Protein AF-A0A645F070-F1 (afdb_monomer)

Foldseek 3Di:
DDDLVPDDDQPAQAEEEEAPVVLVVVLVSCVVVVHDNVSYHYDHPDPDPVPPDDDDD

pLDDT: mean 85.27, std 14.53, range [44.38, 96.81]

Structure (mmCIF, N/CA/C/O backbone):
data_AF-A0A645F070-F1
#
_entry.id   AF-A0A645F070-F1
#
loop_
_atom_site.group_PDB
_atom_site.id
_atom_site.type_symbol
_atom_site.label_atom_id
_atom_site.label_alt_id
_atom_site.label_comp_id
_atom_site.label_asym_id
_atom_site.label_entity_id
_atom_site.label_seq_id
_atom_site.pdbx_PDB_ins_code
_atom_site.Cartn_x
_atom_site.Cartn_y
_atom_site.Cartn_z
_atom_site.occupancy
_atom_site.B_iso_or_equiv
_atom_site.auth_seq_id
_atom_site.auth_comp_id
_atom_site.auth_asym_id
_atom_site.auth_atom_id
_atom_site.pdbx_PDB_model_num
ATOM 1 N N . MET A 1 1 ? 9.372 2.873 -5.501 1.00 77.44 1 MET A N 1
ATOM 2 C CA . MET A 1 1 ? 9.258 1.408 -5.658 1.00 77.44 1 MET A CA 1
ATOM 3 C C . MET A 1 1 ? 8.089 1.117 -6.583 1.00 77.44 1 MET A C 1
ATOM 5 O O . MET A 1 1 ? 7.098 1.837 -6.502 1.00 77.44 1 MET A O 1
ATOM 9 N N . ASP A 1 2 ? 8.232 0.127 -7.458 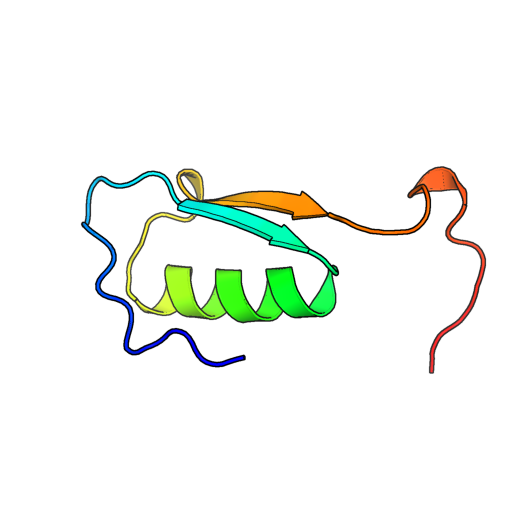1.00 86.00 2 ASP A N 1
ATOM 10 C CA . ASP A 1 2 ? 7.186 -0.364 -8.364 1.00 86.00 2 ASP A CA 1
ATOM 11 C C . ASP A 1 2 ? 6.669 -1.712 -7.839 1.00 86.00 2 ASP A C 1
ATOM 13 O O . ASP A 1 2 ? 7.471 -2.574 -7.476 1.00 86.00 2 ASP A O 1
ATOM 17 N N . VAL A 1 3 ? 5.348 -1.858 -7.738 1.00 84.81 3 VAL A N 1
ATOM 18 C CA . VAL A 1 3 ? 4.664 -3.074 -7.267 1.00 84.81 3 VAL A CA 1
ATOM 19 C C . VAL A 1 3 ? 3.676 -3.626 -8.298 1.00 84.81 3 VAL A C 1
ATOM 21 O O . VAL A 1 3 ? 2.900 -4.522 -7.982 1.00 84.81 3 VAL A O 1
ATOM 24 N N . SER A 1 4 ? 3.705 -3.129 -9.537 1.00 85.44 4 SER A N 1
ATOM 25 C CA . SER A 1 4 ? 2.789 -3.543 -10.610 1.00 85.44 4 SER A CA 1
ATOM 26 C C . SER A 1 4 ? 2.848 -5.042 -10.944 1.00 85.44 4 SER A C 1
ATOM 28 O O . SER A 1 4 ? 1.854 -5.611 -11.388 1.00 85.44 4 SER A O 1
ATOM 30 N N . GLY A 1 5 ? 3.981 -5.704 -10.684 1.00 87.75 5 GLY A N 1
ATOM 31 C CA . GLY A 1 5 ? 4.145 -7.152 -10.853 1.00 87.75 5 GLY A CA 1
ATOM 32 C C . GLY A 1 5 ? 3.570 -8.013 -9.720 1.00 87.75 5 GLY A C 1
ATOM 33 O O . GLY A 1 5 ? 3.634 -9.239 -9.800 1.00 87.75 5 GLY A O 1
ATOM 34 N N . VAL A 1 6 ? 3.035 -7.409 -8.654 1.00 87.56 6 VAL A N 1
ATOM 35 C CA . VAL A 1 6 ? 2.462 -8.137 -7.514 1.00 87.56 6 VAL A CA 1
ATOM 36 C C . VAL A 1 6 ? 0.983 -8.411 -7.779 1.00 87.56 6 VAL A C 1
ATOM 38 O O . VAL A 1 6 ? 0.162 -7.497 -7.811 1.00 87.56 6 VAL A O 1
ATOM 41 N N . GLY A 1 7 ? 0.625 -9.686 -7.940 1.00 88.50 7 GLY A N 1
ATOM 42 C CA . GLY A 1 7 ? -0.771 -10.105 -8.057 1.00 88.50 7 GLY A CA 1
ATOM 43 C C . GLY A 1 7 ? -1.497 -9.979 -6.718 1.00 88.50 7 GLY A C 1
ATOM 44 O O . GLY A 1 7 ? -1.285 -10.797 -5.826 1.00 88.50 7 GLY A O 1
ATOM 45 N N . ILE A 1 8 ? -2.352 -8.966 -6.578 1.00 90.19 8 ILE A N 1
ATOM 46 C CA . ILE A 1 8 ? -3.174 -8.756 -5.379 1.00 90.19 8 ILE A CA 1
ATOM 47 C C . ILE A 1 8 ? -4.529 -9.444 -5.594 1.00 90.19 8 ILE A C 1
ATOM 49 O O . ILE A 1 8 ? -5.238 -9.084 -6.537 1.00 90.19 8 ILE A O 1
ATOM 53 N N . PRO A 1 9 ? -4.921 -10.414 -4.748 1.00 92.25 9 PRO A N 1
ATOM 54 C CA . PRO A 1 9 ? -6.254 -11.004 -4.817 1.00 92.25 9 PRO A CA 1
ATOM 55 C C . PRO A 1 9 ? -7.347 -9.941 -4.644 1.00 92.25 9 PRO A C 1
ATOM 57 O O . PRO A 1 9 ? -7.207 -9.014 -3.845 1.00 92.25 9 PRO A O 1
ATOM 60 N N . ALA A 1 10 ? -8.453 -10.078 -5.377 1.00 88.56 10 ALA A N 1
ATOM 61 C CA . ALA A 1 10 ? -9.518 -9.070 -5.412 1.00 88.56 10 ALA A CA 1
ATOM 62 C C . ALA A 1 10 ? -10.180 -8.820 -4.041 1.00 88.56 10 ALA A C 1
ATOM 64 O O . ALA A 1 10 ? -10.687 -7.731 -3.773 1.00 88.56 10 ALA A O 1
ATOM 65 N N . ASP A 1 11 ? -10.181 -9.819 -3.162 1.00 91.06 11 ASP A N 1
ATOM 66 C CA . ASP A 1 11 ? -10.806 -9.780 -1.844 1.00 91.06 11 ASP A CA 1
ATOM 67 C C . ASP A 1 11 ? -9.833 -9.477 -0.696 1.00 91.06 11 ASP A C 1
ATOM 69 O O . ASP A 1 11 ? -10.302 -9.238 0.422 1.00 91.06 11 ASP A O 1
ATOM 73 N N . ALA A 1 12 ? -8.525 -9.422 -0.972 1.00 95.06 12 ALA A N 1
ATOM 74 C CA . ALA A 1 12 ? -7.481 -9.237 0.030 1.00 95.06 12 ALA A CA 1
ATOM 75 C C . ALA A 1 12 ? -7.627 -7.922 0.812 1.00 95.06 12 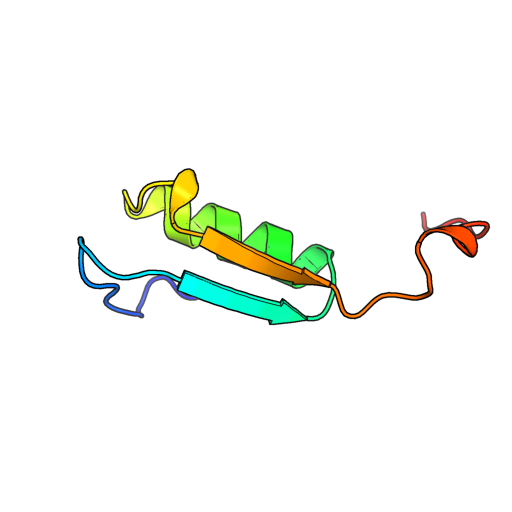ALA A C 1
ATOM 77 O O . ALA A 1 12 ? -8.135 -6.930 0.303 1.00 95.06 12 ALA A O 1
ATOM 78 N N . ASN A 1 13 ? -7.121 -7.910 2.045 1.00 96.81 13 ASN A N 1
ATOM 79 C CA . ASN A 1 13 ? -6.810 -6.671 2.752 1.00 96.81 13 ASN A CA 1
ATOM 80 C C . ASN A 1 13 ? -5.317 -6.394 2.572 1.00 96.81 13 ASN A C 1
ATOM 82 O O . ASN A 1 13 ? -4.489 -7.259 2.871 1.00 96.81 13 ASN A O 1
ATOM 86 N N . VAL A 1 14 ? -4.970 -5.203 2.093 1.00 95.81 14 VAL A N 1
ATOM 87 C CA . VAL A 1 14 ? -3.579 -4.796 1.880 1.00 95.81 14 VAL A CA 1
ATOM 88 C C . VAL A 1 14 ? -3.120 -4.003 3.094 1.00 95.81 14 VAL A C 1
ATOM 90 O O . VAL A 1 14 ? -3.677 -2.950 3.394 1.00 95.81 14 VAL A O 1
ATOM 93 N N . VAL A 1 15 ? -2.094 -4.499 3.784 1.00 95.44 15 VAL A N 1
ATOM 94 C CA . VAL A 1 15 ? -1.456 -3.806 4.910 1.00 95.44 15 VAL A CA 1
ATOM 95 C C . VAL A 1 15 ? -0.038 -3.435 4.508 1.00 95.44 15 VAL A C 1
ATOM 97 O O . VAL A 1 15 ? 0.715 -4.275 4.016 1.00 95.44 15 VAL A O 1
ATOM 100 N N . MET A 1 16 ? 0.325 -2.172 4.698 1.00 94.25 16 MET A N 1
ATOM 101 C CA . MET A 1 16 ? 1.618 -1.637 4.278 1.00 94.25 16 MET A CA 1
ATOM 102 C C . MET A 1 16 ? 2.190 -0.691 5.336 1.00 94.25 16 MET A C 1
ATOM 104 O O . MET A 1 16 ? 1.481 0.142 5.886 1.00 94.25 16 MET A O 1
ATOM 108 N N . CYS A 1 17 ? 3.484 -0.795 5.617 1.00 94.12 17 CYS A N 1
ATOM 109 C CA . CYS A 1 17 ? 4.175 0.073 6.5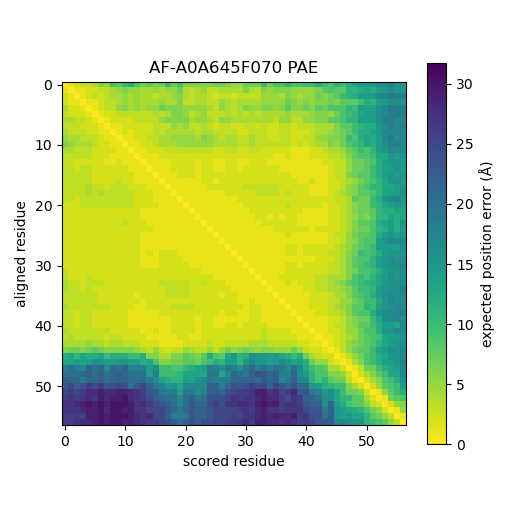69 1.00 94.12 17 CYS A CA 1
ATOM 110 C C . CYS A 1 17 ? 5.405 0.723 5.929 1.00 94.12 17 CYS A C 1
ATOM 112 O O . CYS A 1 17 ? 5.991 0.176 4.991 1.00 94.12 17 CYS A O 1
ATOM 114 N N . GLY A 1 18 ? 5.771 1.919 6.394 1.00 92.25 18 GLY A N 1
ATOM 115 C CA . GLY A 1 18 ? 6.985 2.602 5.942 1.00 92.25 18 GLY A CA 1
ATOM 116 C C . GLY A 1 18 ? 6.882 4.129 5.880 1.00 92.25 18 GLY A C 1
ATOM 117 O O . GLY A 1 18 ? 5.932 4.716 6.403 1.00 92.25 18 GLY A O 1
ATOM 118 N N . PRO A 1 19 ? 7.862 4.799 5.244 1.00 91.56 19 PRO A N 1
ATOM 119 C CA . PRO A 1 19 ? 7.873 6.253 5.110 1.00 91.56 19 PRO A CA 1
ATOM 120 C C . PRO A 1 19 ? 6.686 6.772 4.291 1.00 91.56 19 PRO A C 1
ATOM 122 O O . PRO A 1 19 ? 6.268 6.148 3.313 1.00 91.56 19 PRO A O 1
ATOM 125 N N . LEU A 1 20 ? 6.183 7.964 4.622 1.00 90.75 20 LEU A N 1
ATOM 126 C CA . LEU A 1 20 ? 5.008 8.537 3.956 1.00 90.75 20 LEU A CA 1
ATOM 127 C C . LEU A 1 20 ? 5.135 8.627 2.417 1.00 90.75 20 LEU A C 1
ATOM 129 O O . LEU A 1 20 ? 4.168 8.269 1.738 1.00 90.75 20 LEU A O 1
ATOM 133 N N . PRO A 1 21 ? 6.277 9.038 1.824 1.00 91.69 21 PRO A N 1
ATOM 134 C CA . PRO A 1 21 ? 6.422 9.049 0.365 1.00 91.69 21 PRO A CA 1
ATOM 135 C C . PRO A 1 21 ? 6.295 7.653 -0.259 1.00 91.69 21 PRO A C 1
ATOM 137 O O . PRO A 1 21 ? 5.653 7.494 -1.297 1.00 91.69 21 PRO A O 1
ATOM 140 N N . PHE A 1 22 ? 6.847 6.630 0.402 1.00 92.75 22 PHE A N 1
ATOM 141 C CA . PHE A 1 22 ? 6.726 5.237 -0.026 1.00 92.75 22 PHE A CA 1
ATOM 142 C C . PHE A 1 22 ? 5.269 4.768 0.031 1.00 92.75 22 PHE A C 1
ATOM 144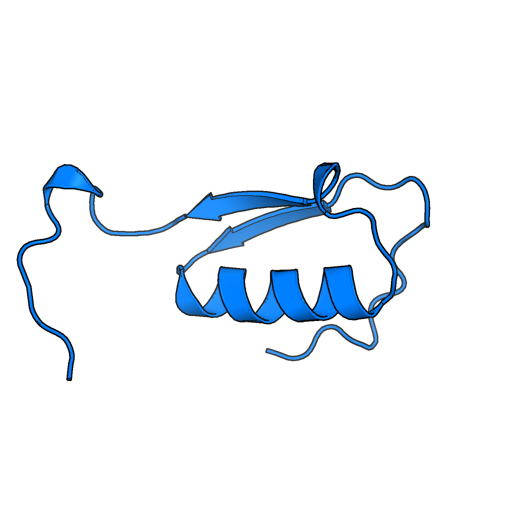 O O . PHE A 1 22 ? 4.752 4.248 -0.960 1.00 92.75 22 PHE A O 1
ATOM 151 N N . LEU A 1 23 ? 4.584 5.023 1.149 1.00 94.44 23 LEU A N 1
ATOM 152 C CA . LEU A 1 23 ? 3.188 4.628 1.327 1.00 94.44 23 LEU A CA 1
ATOM 153 C C . LEU A 1 23 ? 2.268 5.296 0.298 1.00 94.44 23 LEU A C 1
ATOM 155 O O . LEU A 1 23 ? 1.415 4.631 -0.286 1.00 94.44 23 LEU A O 1
ATOM 159 N N . LYS A 1 24 ? 2.473 6.588 0.006 1.00 93.75 24 LYS A N 1
ATOM 160 C CA . LYS A 1 24 ? 1.728 7.303 -1.044 1.00 93.75 24 LYS A CA 1
ATOM 161 C C . LYS A 1 24 ? 1.933 6.667 -2.422 1.00 93.75 24 LYS A C 1
ATOM 163 O O . LYS A 1 24 ? 0.958 6.460 -3.149 1.00 93.75 24 LYS A O 1
ATOM 168 N N . ALA A 1 25 ? 3.179 6.337 -2.768 1.00 95.50 25 ALA A N 1
ATOM 169 C CA . ALA A 1 25 ? 3.519 5.756 -4.064 1.00 95.50 25 ALA A CA 1
ATOM 170 C C . ALA A 1 25 ? 2.917 4.353 -4.250 1.00 95.50 25 ALA A C 1
ATOM 172 O O . ALA A 1 25 ? 2.320 4.078 -5.290 1.00 95.50 25 ALA A O 1
ATOM 173 N N . VAL A 1 26 ? 3.032 3.484 -3.241 1.00 95.69 26 VAL A N 1
ATOM 174 C CA . VAL A 1 26 ? 2.522 2.105 -3.306 1.00 95.69 26 VAL A CA 1
ATOM 175 C C . VAL A 1 26 ? 0.993 2.077 -3.249 1.00 95.69 26 VAL A C 1
ATOM 177 O O . VAL A 1 26 ? 0.376 1.410 -4.075 1.00 95.69 26 VAL A O 1
ATOM 180 N N . ARG A 1 27 ? 0.355 2.869 -2.372 1.00 95.88 27 ARG A N 1
ATOM 181 C CA . ARG A 1 27 ? -1.116 2.947 -2.290 1.00 95.88 27 ARG A CA 1
ATOM 182 C C . ARG A 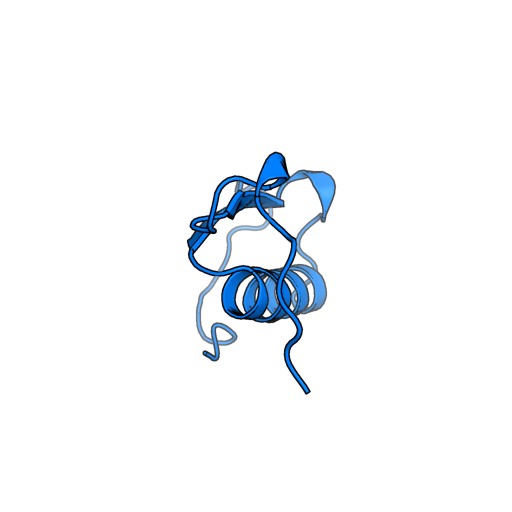1 27 ? -1.738 3.381 -3.617 1.00 95.88 27 ARG A C 1
ATOM 184 O O . ARG A 1 27 ? -2.761 2.838 -4.017 1.00 95.88 27 ARG A O 1
ATOM 191 N N . SER A 1 28 ? -1.112 4.334 -4.309 1.00 95.50 28 SER A N 1
ATOM 192 C CA . SER A 1 28 ? -1.584 4.796 -5.621 1.00 95.50 28 SER A CA 1
ATOM 193 C C . SER A 1 28 ? -1.549 3.679 -6.668 1.00 95.50 28 SER A C 1
ATOM 195 O O . SER A 1 28 ? -2.495 3.542 -7.436 1.00 95.50 28 SER A O 1
ATOM 197 N N . GLN A 1 29 ? -0.503 2.847 -6.665 1.00 95.25 29 GLN A N 1
ATOM 198 C CA . GLN A 1 29 ? -0.385 1.706 -7.581 1.00 95.25 29 GLN A CA 1
ATOM 199 C C . GLN A 1 29 ? -1.403 0.599 -7.269 1.00 95.25 29 GLN A C 1
ATOM 201 O O . GLN A 1 29 ? -2.010 0.059 -8.187 1.00 95.25 29 GLN A O 1
ATOM 206 N N . VAL A 1 30 ? -1.646 0.308 -5.986 1.00 94.44 30 VAL A N 1
ATOM 207 C CA . VAL A 1 30 ? -2.656 -0.673 -5.543 1.00 94.44 30 VAL A CA 1
ATOM 208 C C . VAL A 1 30 ? -4.071 -0.244 -5.942 1.00 94.44 30 VAL A C 1
ATOM 210 O O . VAL A 1 30 ? -4.861 -1.051 -6.415 1.00 94.44 30 VAL A O 1
ATOM 213 N N . ILE A 1 31 ? -4.402 1.039 -5.801 1.00 94.06 31 ILE A N 1
ATOM 214 C CA . ILE A 1 31 ? -5.713 1.547 -6.229 1.00 94.06 31 ILE A CA 1
ATOM 215 C C . ILE A 1 31 ? -5.820 1.542 -7.759 1.00 94.06 31 ILE A C 1
ATOM 217 O O . ILE A 1 31 ? -6.861 1.182 -8.305 1.00 94.06 31 ILE A O 1
ATOM 221 N N . ALA A 1 32 ? -4.740 1.889 -8.466 1.00 93.19 32 ALA A N 1
ATOM 222 C CA . ALA A 1 32 ? -4.707 1.866 -9.927 1.00 93.19 32 ALA A CA 1
ATOM 223 C C . ALA A 1 32 ? -4.878 0.454 -10.519 1.00 93.19 32 ALA A C 1
ATOM 225 O O . ALA A 1 32 ? -5.348 0.336 -11.648 1.00 93.19 32 ALA A O 1
ATOM 226 N N . SER A 1 33 ? -4.562 -0.611 -9.770 1.00 91.62 33 SER A N 1
ATOM 227 C CA . SER A 1 33 ? -4.844 -1.994 -10.182 1.00 91.62 33 SER A CA 1
ATOM 228 C C . SER A 1 33 ? -6.301 -2.427 -9.956 1.00 91.62 33 SER A C 1
ATOM 230 O O . SER A 1 33 ? -6.654 -3.568 -10.251 1.00 91.62 33 SER A O 1
ATOM 232 N N . GLY A 1 34 ? -7.162 -1.523 -9.471 1.00 91.88 34 GLY A N 1
ATOM 233 C CA . GLY A 1 34 ? -8.587 -1.767 -9.240 1.00 91.88 34 GLY A CA 1
ATOM 234 C C . GLY A 1 34 ? -8.920 -2.267 -7.833 1.00 91.88 34 GLY A C 1
ATOM 235 O O . GLY A 1 34 ? -10.069 -2.623 -7.575 1.00 91.88 34 GLY A O 1
ATOM 236 N N . HIS A 1 35 ? -7.948 -2.299 -6.917 1.00 94.56 35 HIS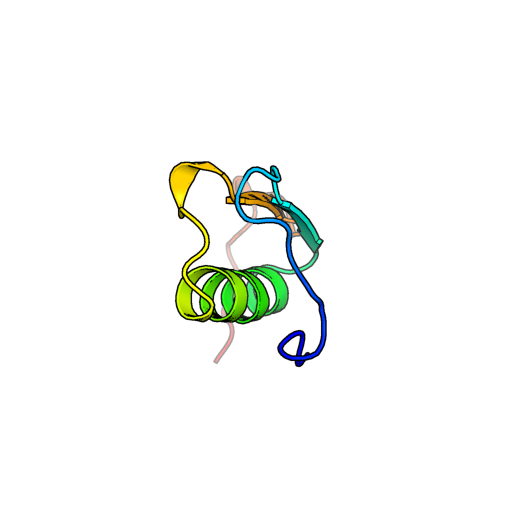 A N 1
ATOM 237 C CA . HIS A 1 35 ? -8.196 -2.716 -5.542 1.00 94.56 35 HIS A CA 1
ATOM 238 C C . HIS A 1 35 ? -8.966 -1.629 -4.754 1.00 94.56 35 HIS A C 1
ATOM 240 O O . HIS A 1 35 ? -8.614 -0.447 -4.854 1.00 94.56 35 HIS A O 1
ATOM 246 N N . PRO A 1 36 ? -9.988 -1.983 -3.946 1.00 94.94 36 PRO A N 1
ATOM 247 C CA . PRO A 1 36 ? -10.777 -1.006 -3.195 1.00 94.94 36 PRO A CA 1
ATOM 248 C C . PRO A 1 36 ? -9.936 -0.225 -2.183 1.00 94.94 36 PRO A C 1
ATOM 250 O O . PRO A 1 36 ? -9.185 -0.801 -1.395 1.00 94.94 36 PRO A O 1
ATOM 253 N N . ALA A 1 37 ? -10.097 1.099 -2.159 1.00 94.56 37 ALA A N 1
ATOM 254 C CA . ALA A 1 37 ? -9.323 1.968 -1.277 1.00 94.56 37 ALA A CA 1
ATOM 255 C C . ALA A 1 37 ? -9.622 1.727 0.213 1.00 94.56 37 ALA A C 1
ATOM 257 O O . ALA A 1 37 ? -8.728 1.916 1.038 1.00 94.56 37 ALA A O 1
ATOM 258 N N . GLU A 1 38 ? -10.841 1.295 0.559 1.00 96.06 38 GLU A N 1
ATOM 259 C CA . GLU A 1 38 ? -11.232 0.960 1.935 1.00 96.06 38 GLU A CA 1
ATOM 260 C C . GLU A 1 38 ? -10.550 -0.300 2.492 1.00 96.06 38 GLU A C 1
ATOM 262 O O . GLU A 1 38 ? -10.575 -0.519 3.701 1.00 96.06 38 GLU A O 1
ATOM 267 N N . LYS A 1 39 ? -9.923 -1.111 1.631 1.00 96.69 39 LYS A N 1
ATOM 268 C CA . LYS A 1 39 ? -9.181 -2.320 2.017 1.00 96.69 39 LYS A CA 1
ATOM 269 C C . LYS A 1 39 ? -7.667 -2.113 2.098 1.00 96.69 39 LYS A C 1
ATOM 271 O O . LYS A 1 39 ? -6.927 -3.072 2.320 1.00 96.69 39 LYS A O 1
ATOM 276 N N . VAL A 1 40 ? -7.198 -0.876 1.918 1.00 95.94 40 VAL A N 1
ATOM 277 C CA . VAL A 1 40 ? -5.775 -0.527 1.995 1.00 95.94 40 VAL A CA 1
ATOM 278 C C . VAL A 1 40 ? -5.490 0.196 3.305 1.00 95.94 40 VAL A C 1
ATOM 280 O O . VAL A 1 40 ? -5.812 1.373 3.472 1.00 95.94 40 VAL A O 1
ATOM 283 N N . PHE A 1 41 ? -4.832 -0.509 4.216 1.00 96.56 41 PHE A N 1
ATOM 284 C CA . PHE A 1 41 ? -4.455 -0.033 5.539 1.00 96.56 41 PHE A CA 1
ATOM 285 C C . PHE A 1 41 ? -2.962 0.267 5.576 1.00 96.56 41 PHE A C 1
ATOM 287 O O . PHE A 1 41 ? -2.159 -0.447 4.969 1.00 96.56 41 PHE A O 1
ATOM 294 N N . TYR A 1 42 ? -2.573 1.318 6.295 1.00 95.12 42 TYR A N 1
ATOM 295 C CA . TYR A 1 42 ? -1.169 1.675 6.395 1.00 95.12 42 TYR A CA 1
ATOM 296 C C . TYR A 1 42 ? -0.752 2.189 7.764 1.00 95.12 42 TYR A C 1
ATOM 298 O O . TYR A 1 42 ? -1.520 2.847 8.463 1.00 95.12 42 TYR A O 1
ATOM 306 N N . GLU A 1 43 ? 0.511 1.933 8.089 1.00 93.88 43 GLU A N 1
ATOM 307 C CA . GLU A 1 43 ? 1.190 2.458 9.268 1.00 93.88 43 GLU A CA 1
ATOM 308 C C . GLU A 1 43 ? 2.409 3.278 8.838 1.00 93.88 43 GLU A C 1
ATOM 310 O O . GLU A 1 43 ? 3.280 2.801 8.107 1.00 93.88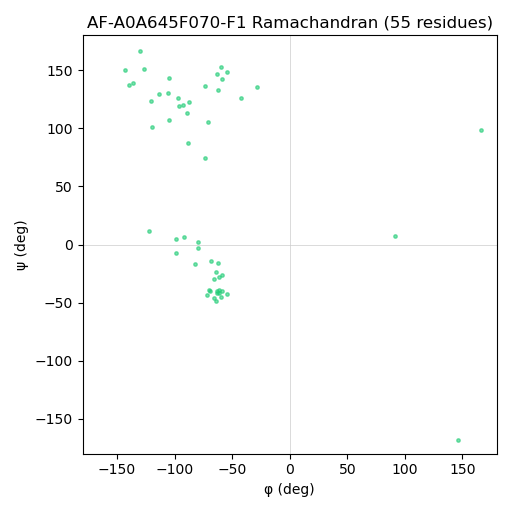 43 GLU A O 1
ATOM 315 N N . ILE A 1 44 ? 2.457 4.542 9.259 1.00 91.25 44 ILE A N 1
ATOM 316 C CA . ILE A 1 44 ? 3.525 5.464 8.867 1.00 91.25 44 ILE A CA 1
ATOM 317 C C . ILE A 1 44 ? 4.690 5.317 9.841 1.00 91.25 44 ILE A C 1
ATOM 319 O O . ILE A 1 44 ? 4.544 5.572 11.033 1.00 91.25 44 ILE A O 1
ATOM 323 N N . PHE A 1 45 ? 5.870 5.000 9.314 1.00 83.75 45 PHE A N 1
ATOM 324 C CA . PHE A 1 45 ? 7.127 5.143 10.047 1.00 83.75 45 PHE A CA 1
ATOM 325 C C . PHE A 1 45 ? 7.652 6.558 9.814 1.00 83.75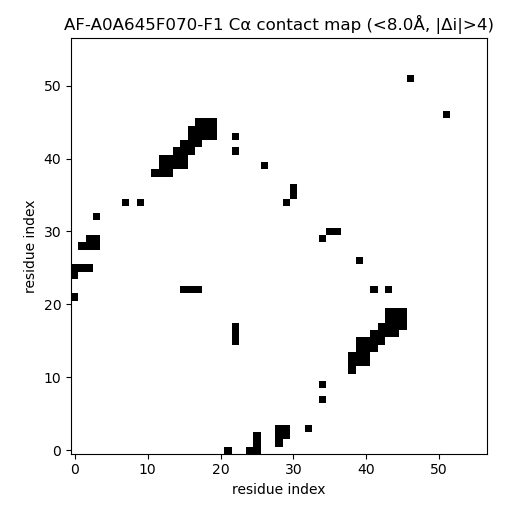 45 PHE A C 1
ATOM 327 O O . PHE A 1 45 ? 8.387 6.814 8.859 1.00 83.75 45 PHE A O 1
ATOM 334 N N . GLY A 1 46 ? 7.204 7.495 10.643 1.00 71.69 46 GLY A N 1
ATOM 335 C CA . GLY A 1 46 ? 7.615 8.895 10.599 1.00 71.69 46 GLY A CA 1
ATOM 336 C C . GLY A 1 46 ? 8.027 9.392 11.981 1.00 71.69 46 GLY A C 1
ATOM 337 O O . GLY A 1 46 ? 7.742 8.718 12.975 1.00 71.69 46 GLY A O 1
ATOM 338 N N . PRO A 1 47 ? 8.686 10.562 12.066 1.00 72.44 47 PRO A N 1
ATOM 339 C CA . PRO A 1 47 ? 8.762 11.270 13.335 1.00 72.44 47 PRO A CA 1
ATOM 340 C C . PRO A 1 47 ? 7.336 11.465 13.856 1.00 72.44 47 PRO A C 1
ATOM 342 O O . PRO A 1 47 ? 6.396 11.561 13.061 1.00 72.44 47 PRO A O 1
ATOM 345 N N . ASP A 1 48 ? 7.183 11.475 15.178 1.00 65.44 48 ASP A N 1
ATOM 346 C CA . ASP A 1 48 ? 5.895 11.718 15.819 1.00 65.44 48 ASP A CA 1
ATOM 347 C C . ASP A 1 48 ? 5.173 12.874 15.100 1.00 65.44 48 ASP A C 1
ATOM 349 O O . ASP A 1 48 ? 5.765 13.926 14.854 1.00 65.44 48 ASP A O 1
ATOM 353 N N . LEU A 1 49 ? 3.929 12.653 14.656 1.00 57.47 49 LEU A N 1
ATOM 354 C CA . LEU A 1 49 ? 3.220 13.622 13.807 1.00 57.47 49 LEU A CA 1
ATOM 355 C C . LEU A 1 49 ? 2.994 14.965 14.527 1.00 57.47 49 LEU A C 1
ATOM 357 O O . LEU A 1 49 ? 2.730 15.968 13.865 1.00 57.47 49 LEU A O 1
ATOM 361 N N . TRP A 1 50 ? 3.144 15.000 15.857 1.00 59.41 50 TRP A N 1
ATOM 362 C CA . TRP A 1 50 ? 3.131 16.215 16.669 1.00 59.41 50 TRP A CA 1
ATOM 363 C C . TRP A 1 50 ? 4.486 16.941 16.691 1.00 59.41 50 TRP A C 1
ATOM 365 O O . TRP A 1 50 ? 4.534 18.123 17.021 1.00 59.41 50 TRP A O 1
ATOM 375 N N . LEU A 1 51 ? 5.574 16.275 16.292 1.00 57.56 51 LEU A N 1
ATOM 376 C CA . LEU A 1 51 ? 6.925 16.828 16.132 1.00 57.56 51 LEU A CA 1
ATOM 377 C C . LEU A 1 51 ? 7.216 17.352 14.716 1.00 57.56 51 LEU A C 1
ATOM 379 O O . LEU A 1 51 ? 8.350 17.748 14.447 1.00 57.56 51 LEU A O 1
ATOM 383 N N . VAL A 1 52 ? 6.23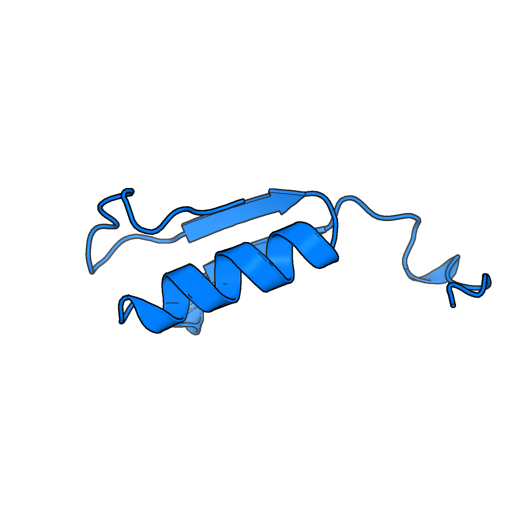9 17.391 13.800 1.00 56.38 52 VAL A N 1
ATOM 384 C CA . VAL A 1 52 ? 6.436 17.950 12.448 1.00 56.38 52 VAL A CA 1
ATOM 385 C C . VAL A 1 52 ? 6.503 19.485 12.515 1.00 56.38 52 VAL A C 1
ATOM 387 O O . VAL A 1 52 ? 5.581 20.206 12.142 1.00 56.38 52 VAL A O 1
ATOM 390 N N . GLN A 1 53 ? 7.635 19.993 13.001 1.00 58.00 53 GLN A N 1
ATOM 391 C CA . GLN A 1 53 ? 8.168 21.315 12.700 1.00 58.00 53 GLN A CA 1
ATOM 392 C C . GLN A 1 53 ? 9.536 21.112 12.053 1.00 58.00 53 GLN A C 1
ATOM 394 O O . GLN A 1 53 ? 10.521 20.825 12.725 1.00 58.00 53 GLN A O 1
ATOM 399 N N . GLY A 1 54 ? 9.593 21.228 10.731 1.00 54.62 54 GLY A N 1
ATOM 400 C CA . GLY A 1 54 ? 10.843 21.076 10.000 1.00 54.62 54 GLY A CA 1
ATOM 401 C C . GLY A 1 54 ? 10.591 20.920 8.515 1.00 54.62 54 GLY A C 1
ATOM 402 O O . GLY A 1 54 ? 10.217 19.853 8.052 1.00 54.62 54 GLY A O 1
ATOM 403 N N . THR A 1 55 ? 10.750 22.033 7.813 1.00 53.78 55 THR A N 1
ATOM 404 C CA . THR A 1 55 ? 10.873 22.195 6.361 1.00 53.78 55 THR A CA 1
ATOM 405 C C . THR A 1 55 ? 11.481 20.998 5.625 1.00 53.78 55 THR A C 1
ATOM 407 O O . THR A 1 55 ? 12.570 20.575 6.000 1.00 53.78 55 THR A O 1
ATOM 410 N N . GLU A 1 56 ? 10.896 20.597 4.494 1.00 54.75 56 GLU A N 1
ATOM 411 C CA . GLU A 1 56 ? 11.669 20.062 3.364 1.00 54.75 56 GLU A CA 1
ATOM 412 C C . GLU A 1 56 ? 11.159 20.670 2.045 1.00 54.75 56 GLU A C 1
ATOM 414 O O . GLU A 1 56 ? 9.963 20.931 1.889 1.00 54.75 56 GLU A O 1
ATOM 419 N N . SER A 1 57 ? 12.136 20.995 1.192 1.00 44.38 57 SER A N 1
ATOM 420 C CA . SER A 1 57 ? 12.105 21.847 -0.005 1.00 44.38 57 SER A CA 1
ATOM 421 C C . SER A 1 57 ? 11.661 21.128 -1.276 1.00 44.38 57 SER A C 1
ATOM 423 O O . SER A 1 57 ? 11.727 19.882 -1.321 1.00 44.38 57 SER A O 1
#

Nearest PDB structures (foldseek):
  6o0a-assembly1_A  TM=8.989E-01  e=1.859E-03  Malassezia yamatoensis
  4h6d-assembly4_E  TM=5.826E-01  e=2.991E+00  Saccharomyces cerevisiae
  4h67-assembly2_E  TM=5.569E-01  e=2.595E+00  Saccharomyces cerevisiae
  4h6d-assembly2_B  TM=5.828E-01  e=4.917E+00  Saccharomyces cerevisiae

Secondary structure (DSSP, 8-state):
---TTS---TTPPEEEEE-HHHHHHHHHHHHHTT--GGGEEEEE-SS-GGG------

Solvent-accessible surface area (backbone atoms only — not comparable to full-atom values): 3876 Å² total; per-residue (Å²): 133,87,63,88,88,60,88,73,64,90,84,58,74,47,76,50,74,38,42,62,73,57,50,56,52,48,51,53,53,48,41,73,73,70,44,63,68,93,38,57,46,75,49,72,58,65,76,60,82,90,65,77,76,76,90,84,134

Organism: NCBI:txid1076179

Mean predicted aligned error: 6.98 Å

Radius of gyration: 13.31 Å; Cα contacts (8 Å, |Δi|>4): 51; chains: 1; bounding box: 23×33×28 Å

InterPro domains:
  IPR039261 Ferredoxin-NADP reductase (FNR), nucleotide-binding domain [G3DSA:3.40.50.80] (2-52)
  IPR039261 Ferredoxin-NADP reductase (FNR), nucleotide-binding domain [SSF52343] (10-47)

Sequence (57 aa):
MDVSGVGIPADANVVMCGPLPFLKAVRSQVIASGHPAEKVFYEIFGPDLWLVQGTES